Protein AF-A0A178ILV0-F1 (afdb_monomer_lite)

Organism: NCBI:txid1184151

pLDDT: mean 81.54, std 14.93, range [32.22, 94.06]

Sequence (103 aa):
MNDNRGLGGFITSTLAAQGYEVGVGPLTMMPVRTQLIVQYRDSWTWDFKDHMTALEITVLDARTEQQIARADYSNPASMSRHPSEVAERLVKQLFAPSTGEMK

Secondary structure (DSSP, 8-state):
---TTSHHHHHHHHHHHTT-----S-GGG--TT--EEEEEEEEEE-SSS-EEEEEEEEEEETTT--EEEEEEEE--TT----HHHHHHHHHHHHHS-------

Foldseek 3Di:
DDVVPCLVVLLQVLVVVVVDDDDDDPPVPDDPPDQKDKDKDWDWDDPPHTATQKMKIWIAGPPPRDTPFIFMDGDDPPDGDDSSVVSNVRSVVRVPDPPDPPD

Radius of gyration: 14.53 Å; chains: 1; bounding box: 38×28×37 Å

Structure (mmCIF, N/CA/C/O backbone):
data_AF-A0A178ILV0-F1
#
_entry.id   AF-A0A178ILV0-F1
#
loop_
_atom_site.group_PDB
_atom_site.id
_atom_site.type_symbol
_atom_site.label_atom_id
_atom_site.label_alt_id
_atom_site.label_comp_id
_atom_site.label_asym_id
_atom_site.label_entity_id
_atom_site.label_seq_id
_atom_site.pdbx_PDB_ins_code
_atom_site.Cartn_x
_atom_site.Cartn_y
_atom_site.Cartn_z
_atom_site.occupancy
_atom_site.B_iso_or_equiv
_atom_site.auth_seq_id
_atom_site.auth_comp_id
_atom_site.auth_asym_id
_atom_site.auth_atom_id
_atom_site.pdbx_PDB_model_num
ATOM 1 N N . MET A 1 1 ? -11.036 1.779 -11.441 1.00 46.38 1 MET A N 1
ATOM 2 C CA . MET A 1 1 ? -9.604 1.464 -11.263 1.00 46.38 1 MET A CA 1
ATOM 3 C C . MET A 1 1 ? -9.258 0.397 -12.275 1.00 46.38 1 MET A C 1
ATOM 5 O O . MET A 1 1 ? -9.916 -0.632 -12.285 1.00 46.38 1 MET A O 1
ATOM 9 N N . ASN A 1 2 ? -8.349 0.697 -13.195 1.00 48.16 2 ASN A N 1
ATOM 10 C CA . ASN A 1 2 ? -7.982 -0.219 -14.263 1.00 48.16 2 ASN A CA 1
ATOM 11 C C . ASN A 1 2 ? -6.769 -1.034 -13.796 1.00 48.16 2 ASN A C 1
ATOM 13 O O . ASN A 1 2 ? -5.647 -0.547 -13.885 1.00 48.16 2 ASN A O 1
ATOM 17 N N . ASP A 1 3 ? -6.989 -2.232 -13.244 1.00 61.66 3 ASP A N 1
ATOM 18 C CA . ASP A 1 3 ? -5.904 -3.147 -12.851 1.00 61.66 3 ASP A CA 1
ATOM 19 C C . ASP A 1 3 ? -5.355 -3.895 -14.076 1.00 61.66 3 ASP A C 1
ATOM 21 O O . ASP A 1 3 ? -5.309 -5.120 -14.135 1.00 61.66 3 ASP A O 1
ATOM 25 N N . ASN A 1 4 ? -4.950 -3.142 -15.098 1.00 59.34 4 ASN A N 1
ATOM 26 C CA . ASN A 1 4 ? -4.466 -3.695 -16.364 1.00 59.34 4 ASN A CA 1
ATOM 27 C C . ASN A 1 4 ? -3.145 -4.473 -16.218 1.00 59.34 4 ASN A C 1
ATOM 29 O O . ASN A 1 4 ? -2.670 -5.062 -17.186 1.00 59.34 4 ASN A O 1
ATOM 33 N N . ARG A 1 5 ? -2.519 -4.444 -15.035 1.00 71.62 5 ARG A N 1
ATOM 34 C CA . ARG A 1 5 ? -1.175 -4.984 -14.792 1.00 71.62 5 ARG A CA 1
ATOM 35 C C . ARG A 1 5 ? -1.073 -5.852 -13.530 1.00 71.62 5 ARG A C 1
ATOM 37 O O . ARG A 1 5 ? 0.034 -6.188 -13.118 1.00 71.62 5 ARG A O 1
ATOM 44 N N . GLY A 1 6 ? -2.211 -6.231 -12.939 1.00 80.75 6 GLY A N 1
ATOM 45 C CA . GLY A 1 6 ? -2.300 -7.171 -11.813 1.00 80.75 6 GLY A CA 1
ATOM 46 C C . GLY A 1 6 ? -1.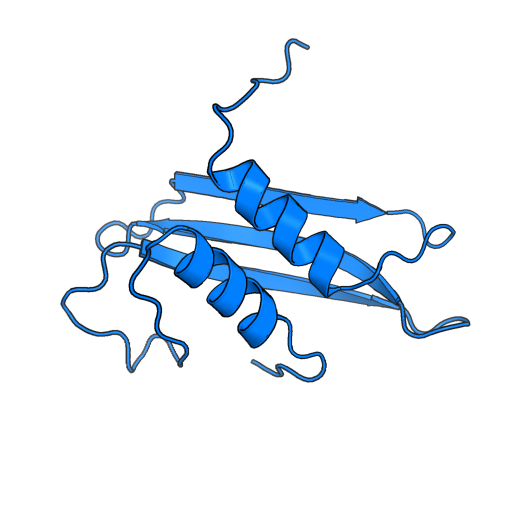702 -6.667 -10.496 1.00 80.75 6 GLY A C 1
ATOM 47 O O . GLY A 1 6 ? -1.410 -7.469 -9.607 1.00 80.75 6 GLY A O 1
ATOM 48 N N . LEU A 1 7 ? -1.500 -5.353 -10.354 1.00 84.25 7 LEU A N 1
ATOM 49 C CA . LEU A 1 7 ? -0.902 -4.752 -9.161 1.00 84.25 7 LEU A CA 1
ATOM 50 C C . LEU A 1 7 ? -1.774 -4.961 -7.930 1.00 84.25 7 LEU A C 1
ATOM 52 O O . LEU A 1 7 ? -1.245 -5.274 -6.862 1.00 84.25 7 LEU A O 1
ATOM 56 N N . GLY A 1 8 ? -3.097 -4.864 -8.087 1.00 84.94 8 GLY A N 1
ATOM 57 C CA . GLY A 1 8 ? -4.030 -5.173 -7.008 1.00 84.94 8 GLY A CA 1
ATOM 58 C C . GLY A 1 8 ? -3.853 -6.613 -6.520 1.00 84.94 8 GLY A C 1
ATOM 59 O O . GLY A 1 8 ? -3.752 -6.862 -5.316 1.00 84.94 8 GLY A O 1
ATOM 60 N N . GLY A 1 9 ? -3.709 -7.559 -7.452 1.00 87.12 9 GLY A N 1
ATOM 61 C CA . GLY A 1 9 ? -3.423 -8.965 -7.154 1.00 87.12 9 GLY A CA 1
ATOM 62 C C . GLY A 1 9 ? -2.102 -9.181 -6.406 1.00 87.12 9 GLY A C 1
ATOM 63 O O . GLY A 1 9 ? -2.062 -9.922 -5.423 1.00 87.12 9 GLY A O 1
ATOM 64 N N . PHE A 1 10 ? -1.022 -8.509 -6.812 1.00 88.81 10 PHE A N 1
ATOM 65 C CA . PHE A 1 10 ? 0.273 -8.638 -6.134 1.00 88.81 10 PHE A CA 1
ATOM 66 C C . PHE A 1 10 ? 0.264 -8.045 -4.723 1.00 88.81 10 PHE A C 1
ATOM 68 O O . PHE A 1 10 ? 0.755 -8.681 -3.787 1.00 88.81 10 PHE A O 1
ATOM 75 N N . ILE A 1 11 ? -0.323 -6.859 -4.548 1.00 89.12 11 ILE A N 1
ATOM 76 C CA . ILE A 1 11 ? -0.424 -6.202 -3.239 1.00 89.12 11 ILE A CA 1
ATOM 77 C C . ILE A 1 11 ? -1.253 -7.069 -2.287 1.00 89.12 11 ILE A C 1
ATOM 79 O O . ILE A 1 11 ? -0.819 -7.349 -1.171 1.00 89.12 11 ILE A O 1
ATOM 83 N N . THR A 1 12 ? -2.407 -7.562 -2.740 1.00 91.44 12 THR A N 1
ATOM 84 C CA . THR A 1 12 ? -3.277 -8.416 -1.916 1.00 91.44 12 THR A CA 1
ATOM 85 C C . THR A 1 12 ? -2.649 -9.751 -1.563 1.00 91.44 12 THR A C 1
ATOM 87 O O . THR A 1 12 ? -2.692 -10.137 -0.398 1.00 91.44 12 THR A O 1
ATOM 90 N N . SER A 1 13 ? -1.995 -10.414 -2.518 1.00 90.56 13 SER A N 1
ATOM 91 C CA . SER A 1 13 ? -1.262 -11.658 -2.256 1.00 90.56 13 SER A CA 1
ATOM 92 C C . SER A 1 13 ? -0.148 -11.445 -1.231 1.00 90.56 13 SER A C 1
ATOM 94 O O . SER A 1 13 ? 0.031 -12.262 -0.331 1.00 90.56 13 SER A O 1
ATOM 96 N N . THR A 1 14 ? 0.568 -10.320 -1.318 1.00 90.12 14 THR A N 1
ATOM 97 C CA . THR A 1 14 ? 1.645 -9.999 -0.372 1.00 90.12 14 THR A CA 1
ATOM 98 C C . THR A 1 14 ? 1.098 -9.711 1.026 1.00 90.12 14 THR A C 1
ATOM 100 O O . THR A 1 14 ? 1.634 -10.220 2.005 1.00 90.12 14 THR A O 1
ATOM 103 N N . LEU A 1 15 ? 0.012 -8.940 1.142 1.00 91.19 15 LEU A N 1
ATOM 104 C CA . LEU A 1 15 ? -0.642 -8.656 2.424 1.00 91.19 15 LEU A CA 1
ATOM 105 C C . LEU A 1 15 ? -1.226 -9.925 3.062 1.00 91.19 15 LEU A C 1
ATOM 107 O O . LEU A 1 15 ? -1.036 -10.156 4.254 1.00 91.19 15 LEU A O 1
ATOM 111 N N . ALA A 1 16 ? -1.868 -10.786 2.270 1.00 91.94 16 ALA A N 1
ATOM 112 C CA . ALA A 1 16 ? -2.359 -12.078 2.742 1.00 91.94 16 ALA A CA 1
ATOM 113 C C . ALA A 1 16 ? -1.209 -12.971 3.241 1.00 91.94 16 ALA A C 1
ATOM 115 O O . ALA A 1 16 ? -1.333 -13.611 4.283 1.00 91.94 16 ALA A O 1
ATOM 116 N N . ALA A 1 17 ? -0.053 -12.951 2.565 1.00 89.88 17 ALA A N 1
ATOM 117 C CA . ALA A 1 17 ? 1.149 -13.662 3.007 1.00 89.88 17 ALA A CA 1
ATOM 118 C C . ALA A 1 17 ? 1.741 -13.119 4.325 1.00 89.88 17 ALA A C 1
ATOM 120 O O . ALA A 1 17 ? 2.472 -13.839 4.999 1.00 89.88 17 ALA A O 1
ATOM 121 N N . GLN A 1 18 ? 1.425 -11.877 4.713 1.00 87.62 18 GLN A N 1
ATOM 122 C CA . GLN A 1 18 ? 1.753 -11.318 6.034 1.00 87.62 18 GLN A CA 1
ATOM 123 C C . GLN A 1 18 ? 0.692 -11.643 7.109 1.00 87.62 18 GLN A C 1
ATOM 125 O O . GLN A 1 18 ? 0.853 -11.246 8.259 1.00 87.62 18 GLN A O 1
ATOM 130 N N . GLY A 1 19 ? -0.376 -12.373 6.762 1.00 90.50 19 GLY A N 1
ATOM 131 C CA . GLY A 1 19 ? -1.415 -12.824 7.696 1.00 90.50 19 GLY A CA 1
ATOM 132 C C . GLY A 1 19 ? -2.653 -11.927 7.789 1.00 90.50 19 GLY A C 1
ATOM 133 O O . GLY A 1 19 ? -3.480 -12.137 8.674 1.00 90.50 19 GLY A O 1
ATOM 134 N N . TYR A 1 20 ? -2.809 -10.942 6.900 1.00 91.12 20 TYR A N 1
ATOM 135 C CA . TYR A 1 20 ? -3.994 -10.080 6.876 1.00 91.12 20 TYR A C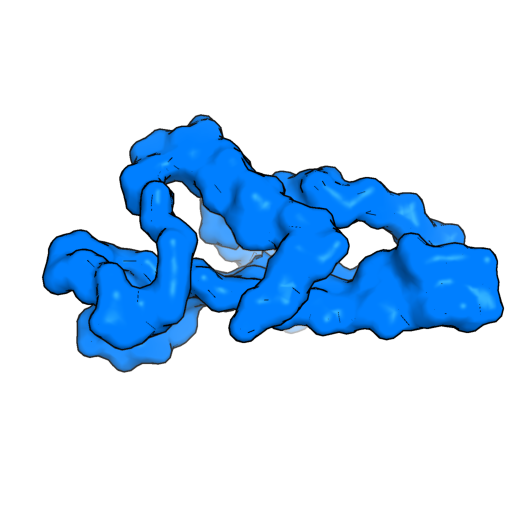A 1
ATOM 136 C C . TYR A 1 20 ? -5.169 -10.728 6.127 1.00 91.12 20 TYR A C 1
ATOM 138 O O . TYR A 1 20 ? -4.987 -11.371 5.094 1.00 91.12 20 TYR A O 1
ATOM 146 N N . GLU A 1 21 ? -6.396 -10.500 6.605 1.00 92.31 21 GLU A N 1
ATOM 147 C CA . GLU A 1 21 ? -7.615 -10.737 5.821 1.00 92.31 21 GLU A CA 1
ATOM 148 C C . GLU A 1 21 ? -7.798 -9.558 4.856 1.00 92.31 21 GLU A C 1
ATOM 150 O O . GLU A 1 21 ? -7.973 -8.417 5.286 1.00 92.31 21 GLU A O 1
ATOM 155 N N . VAL A 1 22 ? -7.720 -9.818 3.549 1.00 91.69 22 VAL A N 1
ATOM 156 C CA . VAL A 1 22 ? -7.711 -8.774 2.514 1.00 91.69 22 VAL A CA 1
ATOM 157 C C . VAL A 1 22 ? -8.877 -8.978 1.553 1.00 91.69 22 VAL A C 1
ATOM 159 O O . VAL A 1 22 ? -9.137 -10.094 1.108 1.00 91.69 22 VAL A O 1
ATOM 162 N N . GLY A 1 23 ? -9.555 -7.887 1.199 1.00 88.56 23 GLY A N 1
ATOM 163 C CA . GLY A 1 23 ? -10.555 -7.844 0.133 1.00 88.56 23 GLY A CA 1
ATOM 164 C C . GLY A 1 23 ? -10.190 -6.802 -0.923 1.00 88.56 23 GLY A C 1
ATOM 165 O O . GLY A 1 23 ? -9.551 -5.799 -0.611 1.00 88.56 23 GLY A O 1
ATOM 166 N N . VAL A 1 24 ? -10.608 -7.033 -2.170 1.00 87.56 24 VAL A N 1
ATOM 167 C CA . VAL A 1 24 ? -10.454 -6.079 -3.281 1.00 87.56 24 VAL A CA 1
ATOM 168 C C . VAL A 1 24 ? -11.826 -5.697 -3.796 1.00 87.56 24 VAL A C 1
ATOM 170 O O . VAL A 1 24 ? -12.657 -6.561 -4.067 1.00 87.56 24 VAL A O 1
ATOM 173 N N . GLY A 1 25 ? -12.059 -4.402 -3.966 1.00 85.19 25 GLY A N 1
ATOM 174 C CA . GLY A 1 25 ? -13.305 -3.906 -4.521 1.00 85.19 25 GLY A CA 1
ATOM 175 C C . GLY A 1 25 ? -13.416 -2.389 -4.427 1.00 85.19 25 GLY A C 1
ATOM 176 O O . GLY A 1 25 ? -12.540 -1.733 -3.859 1.00 85.19 25 GLY A O 1
ATOM 177 N N . PRO A 1 26 ? -14.486 -1.812 -4.994 1.00 84.31 26 PRO A N 1
ATOM 178 C CA . PRO A 1 26 ? -14.785 -0.400 -4.808 1.00 84.31 26 PRO A CA 1
ATOM 179 C C . PRO A 1 26 ? -15.073 -0.105 -3.330 1.00 84.31 26 PRO A C 1
ATOM 181 O O . PRO A 1 26 ? -15.665 -0.928 -2.631 1.00 84.31 26 PRO A O 1
ATOM 184 N N . LEU A 1 27 ? -14.728 1.103 -2.872 1.00 82.81 27 LEU A N 1
ATOM 185 C CA . LEU A 1 27 ? -14.969 1.537 -1.486 1.00 82.81 27 LEU A CA 1
ATOM 186 C C . LEU A 1 27 ? -16.451 1.452 -1.084 1.00 82.81 27 LEU A C 1
ATOM 188 O O . LEU A 1 27 ? -16.768 1.217 0.075 1.00 82.81 27 LEU A O 1
ATOM 192 N N . THR A 1 28 ? -17.369 1.558 -2.048 1.00 83.81 28 THR A N 1
ATOM 193 C CA . THR A 1 28 ? -18.816 1.404 -1.829 1.00 83.81 28 THR A CA 1
ATOM 194 C C . THR A 1 28 ? -19.234 -0.009 -1.410 1.00 83.81 28 THR A C 1
ATOM 196 O O . THR A 1 28 ? -20.346 -0.187 -0.926 1.00 83.81 28 THR A O 1
ATOM 199 N N . MET A 1 29 ? -18.372 -1.013 -1.599 1.00 85.81 29 MET A N 1
ATOM 200 C CA . MET A 1 29 ? -18.583 -2.401 -1.169 1.00 85.81 29 MET A CA 1
ATOM 201 C C . MET A 1 29 ? -17.694 -2.787 0.022 1.00 85.81 29 MET A C 1
ATOM 203 O O . MET A 1 29 ? -17.565 -3.971 0.336 1.00 85.81 29 MET A O 1
ATOM 207 N N . MET A 1 30 ? -17.068 -1.810 0.684 1.00 88.44 30 MET A N 1
ATOM 208 C CA . MET A 1 30 ? -16.211 -2.050 1.840 1.00 88.44 30 MET A CA 1
ATOM 209 C C . MET A 1 30 ? -17.013 -2.680 2.995 1.00 88.44 30 MET A C 1
ATOM 211 O O . MET A 1 30 ? -18.009 -2.103 3.439 1.00 88.44 30 MET A O 1
ATOM 215 N N . PRO A 1 31 ? -16.589 -3.840 3.531 1.00 88.81 31 PRO A N 1
ATOM 216 C CA . PRO A 1 31 ? -17.217 -4.424 4.710 1.00 88.81 31 PRO A CA 1
ATOM 217 C C . PRO A 1 31 ? -17.134 -3.492 5.922 1.00 88.81 31 PRO A C 1
ATOM 219 O O . PRO A 1 31 ? -16.098 -2.876 6.167 1.00 88.81 31 PRO A O 1
ATOM 222 N N . VAL A 1 32 ? -18.174 -3.483 6.760 1.00 86.12 32 VAL A N 1
ATOM 223 C CA . VAL A 1 32 ? -18.250 -2.644 7.978 1.00 86.12 32 VAL A CA 1
ATOM 224 C C . VAL A 1 32 ? -17.112 -2.929 8.970 1.00 86.12 32 VAL A C 1
ATOM 226 O O . VAL A 1 32 ? -16.703 -2.051 9.722 1.00 86.12 32 VAL A O 1
ATOM 229 N N . ARG A 1 33 ? -16.571 -4.154 8.968 1.00 91.00 33 ARG A N 1
ATOM 230 C CA . ARG A 1 33 ? -15.467 -4.567 9.851 1.00 91.00 33 ARG A CA 1
ATOM 231 C C . ARG A 1 33 ? -14.069 -4.207 9.333 1.00 91.00 33 ARG A C 1
ATOM 233 O O . ARG A 1 33 ? -13.086 -4.607 9.953 1.00 91.00 33 ARG A O 1
ATOM 240 N N . THR A 1 34 ? -13.969 -3.513 8.199 1.00 92.44 34 THR A N 1
ATOM 241 C CA . THR A 1 34 ? -12.681 -3.092 7.632 1.00 92.44 34 THR A CA 1
ATOM 242 C C . THR A 1 34 ? -11.972 -2.154 8.603 1.00 92.44 34 THR A C 1
ATOM 244 O O . THR A 1 34 ? -12.566 -1.201 9.099 1.00 92.44 34 THR A O 1
ATOM 247 N N . GLN A 1 35 ? -10.706 -2.447 8.896 1.00 93.19 35 GLN A N 1
ATOM 248 C CA . GLN A 1 35 ? -9.886 -1.644 9.809 1.00 93.19 35 GLN A CA 1
ATOM 249 C C . GLN A 1 35 ? -8.983 -0.681 9.043 1.00 93.19 35 GLN A C 1
ATOM 251 O O . GLN A 1 35 ? -8.819 0.463 9.450 1.00 93.19 35 GLN A O 1
ATOM 256 N N . LEU A 1 36 ? -8.434 -1.139 7.917 1.00 93.38 36 LEU A N 1
ATOM 257 C CA . LEU A 1 36 ? -7.470 -0.408 7.109 1.00 93.38 36 LEU A CA 1
ATOM 258 C C . LEU A 1 36 ? -7.902 -0.407 5.647 1.00 93.38 36 LEU A C 1
ATOM 260 O O . LEU A 1 36 ? -8.397 -1.414 5.139 1.00 93.38 36 LEU A O 1
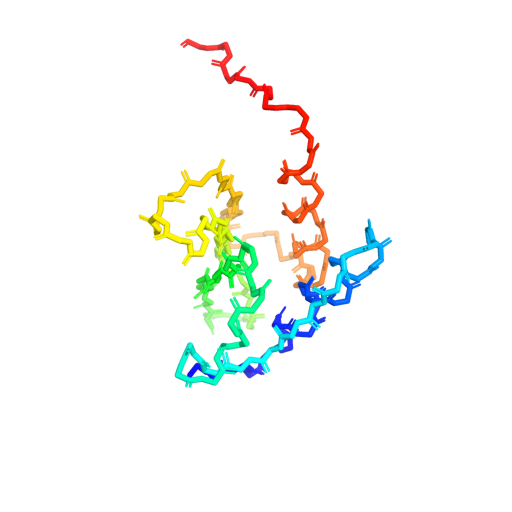ATOM 264 N N . ILE A 1 37 ? -7.664 0.710 4.971 1.00 93.50 37 ILE A N 1
ATOM 265 C CA . ILE A 1 37 ? -7.861 0.860 3.533 1.00 93.50 37 ILE A CA 1
ATOM 266 C C . ILE A 1 37 ? -6.482 0.985 2.896 1.00 93.50 37 ILE A C 1
ATOM 268 O O . ILE A 1 37 ? -5.712 1.880 3.238 1.00 93.50 37 ILE A O 1
ATOM 272 N N . VAL A 1 38 ? -6.178 0.095 1.953 1.00 92.88 38 VAL A N 1
ATOM 273 C CA . VAL A 1 38 ? -4.953 0.163 1.153 1.00 92.88 38 VAL A CA 1
ATOM 274 C C . VAL A 1 38 ? -5.302 0.724 -0.216 1.00 92.88 38 VAL A C 1
ATOM 276 O O . VAL A 1 38 ? -6.132 0.167 -0.934 1.00 92.88 38 VAL A O 1
ATOM 279 N N . GLN A 1 39 ? -4.664 1.830 -0.575 1.00 92.25 39 GLN A N 1
ATOM 280 C CA . GLN A 1 39 ? -4.781 2.456 -1.885 1.00 92.25 39 GLN A CA 1
ATOM 281 C C . GLN A 1 39 ? -3.428 2.430 -2.578 1.00 92.25 39 GLN A C 1
ATOM 283 O O . GLN A 1 39 ? -2.387 2.485 -1.923 1.00 92.25 39 GLN A O 1
ATOM 288 N N . TYR A 1 40 ? -3.438 2.368 -3.905 1.00 91.12 40 TYR A N 1
ATOM 289 C CA . TYR A 1 40 ? -2.220 2.500 -4.685 1.00 91.12 40 TYR A CA 1
ATOM 290 C C . TYR A 1 40 ? -2.431 3.395 -5.898 1.00 91.12 40 TYR A C 1
ATOM 292 O O . TYR A 1 40 ? -3.540 3.512 -6.428 1.00 91.12 40 TYR A O 1
ATOM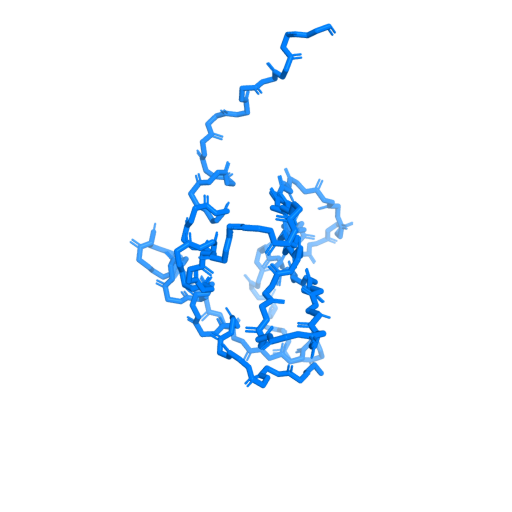 300 N N . ARG A 1 41 ? -1.339 4.019 -6.329 1.00 90.94 41 ARG A N 1
ATOM 301 C CA . ARG A 1 41 ? -1.268 4.835 -7.535 1.00 90.94 41 ARG A CA 1
ATOM 302 C C . ARG A 1 41 ? 0.002 4.491 -8.290 1.00 90.94 41 ARG A C 1
ATOM 304 O O . ARG A 1 41 ? 1.095 4.558 -7.734 1.00 90.94 41 ARG A O 1
ATOM 311 N N . ASP A 1 42 ? -0.156 4.140 -9.553 1.00 89.00 42 ASP A N 1
ATOM 312 C CA . ASP A 1 42 ? 0.913 3.716 -10.440 1.00 89.00 42 ASP A CA 1
ATOM 313 C C . ASP A 1 42 ? 1.091 4.681 -11.618 1.00 89.00 42 ASP A C 1
ATOM 315 O O . ASP A 1 42 ? 0.130 5.240 -12.148 1.00 89.00 42 ASP A O 1
ATOM 319 N N . SER A 1 43 ? 2.343 4.851 -12.036 1.00 88.62 43 SER A N 1
ATOM 320 C CA . SER A 1 43 ? 2.729 5.621 -13.217 1.00 88.62 43 SER A CA 1
ATOM 321 C C . SER A 1 43 ? 3.566 4.748 -14.140 1.00 88.62 43 SER A C 1
ATOM 323 O O . SER A 1 43 ? 4.498 4.068 -13.701 1.00 88.62 43 SER A O 1
ATOM 325 N N . TRP A 1 44 ? 3.236 4.788 -15.429 1.00 84.94 44 TRP A N 1
ATOM 326 C CA . TRP A 1 44 ? 3.876 3.990 -16.471 1.00 84.94 44 TRP A CA 1
ATOM 327 C C . TRP A 1 44 ? 4.255 4.865 -17.650 1.00 84.94 44 TRP A C 1
ATOM 329 O O . TRP A 1 44 ? 3.541 5.810 -17.987 1.00 84.94 44 TRP A O 1
ATOM 339 N N . THR A 1 45 ? 5.351 4.501 -18.302 1.00 83.44 45 THR A N 1
ATOM 340 C CA . THR A 1 45 ? 5.839 5.168 -19.506 1.00 83.44 45 THR A CA 1
ATOM 341 C C . THR A 1 45 ? 6.029 4.140 -20.614 1.00 83.44 45 THR A C 1
ATOM 343 O O . THR A 1 45 ? 6.444 3.007 -20.364 1.00 83.44 45 THR A O 1
ATOM 346 N N . TRP A 1 46 ? 5.718 4.543 -21.848 1.00 74.00 46 TRP A N 1
ATOM 347 C CA . TRP A 1 46 ? 5.703 3.661 -23.018 1.00 74.00 46 TRP A CA 1
ATOM 348 C C . TRP A 1 46 ? 6.757 4.029 -24.077 1.00 74.00 46 TRP A C 1
ATOM 350 O O . TRP A 1 46 ? 6.674 3.594 -25.217 1.00 74.00 46 TRP A O 1
ATOM 360 N N . ASP A 1 47 ? 7.782 4.804 -23.726 1.00 62.03 47 ASP A N 1
ATOM 361 C CA . ASP A 1 47 ? 8.659 5.396 -24.748 1.00 62.03 47 ASP A CA 1
ATOM 362 C C . ASP A 1 47 ? 9.568 4.378 -25.471 1.00 62.03 47 ASP A C 1
ATOM 364 O O . ASP A 1 47 ? 9.975 4.639 -26.598 1.00 62.03 47 ASP A O 1
ATOM 368 N N . PHE A 1 48 ? 9.843 3.198 -24.887 1.00 61.81 48 PHE A N 1
ATOM 369 C CA . PHE A 1 48 ? 10.651 2.130 -25.530 1.00 61.81 48 PHE A CA 1
ATOM 370 C C . PHE A 1 48 ? 10.314 0.694 -25.073 1.00 61.81 48 PHE A C 1
ATOM 372 O O . PHE A 1 48 ? 10.527 -0.271 -25.805 1.00 61.81 48 PHE A O 1
ATOM 379 N N . LYS A 1 49 ? 9.794 0.538 -23.851 1.00 67.75 49 LYS A N 1
ATOM 380 C CA . LYS A 1 49 ? 9.263 -0.696 -23.246 1.00 67.75 49 LYS A CA 1
ATOM 381 C C . LYS A 1 49 ? 8.229 -0.263 -22.207 1.00 67.75 49 LYS A C 1
ATOM 383 O O . LYS A 1 49 ? 8.476 0.736 -21.536 1.00 67.75 49 LYS A O 1
ATOM 388 N N . ASP A 1 50 ? 7.110 -0.976 -22.061 1.00 73.31 50 ASP A N 1
ATOM 389 C CA . ASP A 1 50 ? 6.140 -0.673 -20.997 1.00 73.31 50 ASP A CA 1
ATOM 390 C C . ASP A 1 50 ? 6.807 -0.909 -19.635 1.00 73.31 50 ASP A C 1
ATOM 392 O O . ASP A 1 50 ? 7.130 -2.047 -19.283 1.00 73.31 50 ASP A O 1
ATOM 396 N N . HIS A 1 51 ? 7.103 0.169 -18.909 1.00 78.19 51 HIS A N 1
ATOM 397 C CA . HIS A 1 51 ? 7.765 0.088 -17.614 1.00 78.19 51 HIS A CA 1
ATOM 398 C C . HIS A 1 51 ? 7.139 1.044 -16.607 1.00 78.19 51 HIS A C 1
ATOM 400 O O . HIS A 1 51 ? 6.708 2.153 -16.927 1.00 78.19 51 HIS A O 1
ATOM 406 N N . MET A 1 52 ? 7.109 0.576 -15.363 1.00 84.75 52 MET A N 1
ATOM 407 C CA . MET A 1 52 ? 6.665 1.355 -14.222 1.00 84.75 52 MET A CA 1
ATOM 408 C C . MET A 1 52 ? 7.737 2.383 -13.869 1.00 84.75 52 MET A C 1
ATOM 410 O O . MET A 1 52 ? 8.894 2.025 -13.639 1.00 84.75 52 MET A O 1
ATOM 414 N N . THR A 1 53 ? 7.340 3.649 -13.803 1.00 87.12 53 THR A N 1
ATOM 415 C CA . THR A 1 53 ? 8.203 4.766 -13.397 1.00 87.12 53 THR A CA 1
ATOM 416 C C . THR A 1 53 ? 7.978 5.155 -11.943 1.00 87.12 53 THR A C 1
ATOM 418 O O . THR A 1 53 ? 8.920 5.586 -11.273 1.00 87.12 53 THR A O 1
ATOM 421 N N . ALA A 1 54 ? 6.759 4.949 -11.435 1.00 88.88 54 ALA A N 1
ATOM 422 C CA . ALA A 1 54 ? 6.446 5.123 -10.026 1.00 88.88 54 ALA A CA 1
ATOM 423 C C . ALA A 1 54 ? 5.326 4.188 -9.546 1.00 88.88 54 ALA A C 1
ATOM 425 O O . ALA A 1 54 ? 4.420 3.842 -10.306 1.00 88.88 54 ALA A O 1
ATOM 426 N N . LEU A 1 55 ? 5.380 3.828 -8.265 1.00 90.75 55 LEU A N 1
ATOM 427 C CA . LEU A 1 55 ? 4.291 3.192 -7.529 1.00 90.75 55 LEU A CA 1
ATOM 428 C C . LEU A 1 55 ? 4.257 3.759 -6.116 1.00 90.75 55 LEU A C 1
ATOM 430 O O . LEU A 1 55 ? 5.268 3.768 -5.425 1.00 90.75 55 LEU A O 1
ATOM 434 N N . GLU A 1 56 ? 3.089 4.203 -5.686 1.00 92.62 56 GLU A N 1
ATOM 435 C CA . GLU A 1 56 ? 2.824 4.680 -4.334 1.00 92.62 56 GLU A CA 1
ATOM 436 C C . GLU A 1 56 ? 1.753 3.785 -3.712 1.00 92.62 56 GLU A C 1
ATOM 438 O O . GLU A 1 56 ? 0.734 3.519 -4.351 1.00 92.62 56 GLU A O 1
ATOM 443 N N . ILE A 1 57 ? 1.985 3.320 -2.484 1.00 92.94 57 ILE A N 1
ATOM 444 C CA . ILE A 1 57 ? 1.020 2.580 -1.672 1.00 92.94 57 ILE A CA 1
ATOM 445 C C . ILE A 1 57 ? 0.775 3.372 -0.391 1.00 92.94 57 ILE A C 1
ATOM 447 O O . ILE A 1 57 ? 1.709 3.693 0.346 1.00 92.94 57 ILE A O 1
ATOM 451 N N . THR A 1 58 ? -0.494 3.641 -0.113 1.00 94.06 58 THR A N 1
ATOM 452 C CA . THR A 1 58 ? -0.945 4.407 1.046 1.00 94.06 58 THR A CA 1
ATOM 453 C C . THR A 1 58 ? -1.880 3.548 1.882 1.00 94.06 58 THR A C 1
ATOM 455 O O . THR A 1 58 ? -2.782 2.900 1.349 1.00 94.06 58 THR A O 1
ATOM 458 N N . VAL A 1 59 ? -1.672 3.555 3.198 1.00 94.00 59 VAL A N 1
ATOM 459 C CA . VAL A 1 59 ? -2.536 2.878 4.166 1.00 94.00 59 VAL A CA 1
ATOM 460 C C . VAL A 1 59 ? -3.260 3.927 4.990 1.00 94.00 59 VAL A C 1
ATOM 462 O O . VAL A 1 59 ? -2.632 4.794 5.603 1.00 94.00 59 VAL A O 1
ATOM 465 N N . LEU A 1 60 ? -4.581 3.827 5.003 1.00 93.44 60 LEU A N 1
ATOM 466 C CA . LEU A 1 60 ? -5.480 4.717 5.721 1.00 93.44 60 LEU A CA 1
ATOM 467 C C . LEU A 1 60 ? -6.199 3.926 6.814 1.00 93.44 60 LEU A C 1
ATOM 469 O O . LEU A 1 60 ? -6.565 2.767 6.605 1.00 93.44 60 LEU A O 1
ATOM 473 N N . ASP A 1 61 ? -6.444 4.553 7.957 1.00 93.62 61 ASP A N 1
ATOM 474 C CA . ASP A 1 61 ? -7.384 4.032 8.947 1.00 93.62 61 ASP A CA 1
ATOM 475 C C . ASP A 1 61 ? -8.819 4.163 8.408 1.00 93.62 61 ASP A C 1
ATOM 477 O O . ASP A 1 61 ? -9.244 5.239 7.989 1.00 93.62 61 ASP A O 1
ATOM 481 N N . ALA A 1 62 ? -9.579 3.067 8.400 1.00 92.38 62 ALA A N 1
ATOM 482 C CA . ALA A 1 62 ? -10.895 3.027 7.759 1.00 92.38 62 ALA A CA 1
ATOM 483 C C . ALA A 1 62 ? -11.972 3.848 8.490 1.00 92.38 62 ALA A C 1
ATOM 485 O O . ALA A 1 62 ? -13.034 4.098 7.923 1.00 92.38 62 ALA A O 1
ATOM 486 N N . ARG A 1 63 ? -11.737 4.233 9.752 1.00 90.81 63 ARG A N 1
ATOM 487 C CA . ARG A 1 63 ? -12.705 4.979 10.572 1.00 90.81 63 ARG A CA 1
ATOM 488 C C . ARG A 1 63 ? -12.483 6.481 10.494 1.00 90.81 63 ARG A C 1
ATOM 490 O O . ARG A 1 63 ? -13.442 7.242 10.532 1.00 90.81 63 ARG A O 1
ATOM 497 N N . THR A 1 64 ? -11.220 6.886 10.465 1.00 92.62 64 THR A N 1
ATOM 498 C CA . THR A 1 64 ? -10.790 8.288 10.528 1.00 92.62 64 THR A CA 1
ATOM 499 C C . THR A 1 64 ? -10.326 8.829 9.183 1.00 92.62 64 THR A C 1
ATOM 501 O O . THR A 1 64 ? -10.134 10.035 9.057 1.00 92.62 64 THR A O 1
ATOM 504 N N . GLU A 1 65 ? -10.107 7.944 8.206 1.00 89.50 65 GLU A N 1
ATOM 505 C CA . GLU A 1 65 ? -9.532 8.246 6.892 1.00 89.50 65 GLU A CA 1
ATOM 506 C C . GLU A 1 65 ? -8.124 8.864 6.972 1.00 89.50 65 GLU A C 1
ATOM 508 O O . GLU A 1 65 ? -7.605 9.399 5.992 1.00 89.50 65 GLU A O 1
ATOM 513 N N . GLN A 1 66 ? -7.469 8.776 8.134 1.00 93.19 66 GLN A N 1
ATOM 514 C CA . GLN A 1 66 ? -6.119 9.288 8.321 1.00 93.19 66 GLN A CA 1
ATOM 515 C C . GLN A 1 66 ? -5.090 8.336 7.722 1.00 93.19 66 GLN A C 1
ATOM 517 O O . GLN A 1 66 ? -5.150 7.123 7.922 1.00 93.19 66 GLN A O 1
ATOM 522 N N . GLN A 1 67 ? -4.105 8.896 7.020 1.00 93.44 67 GLN A N 1
ATOM 523 C CA . GLN A 1 67 ? -2.956 8.136 6.542 1.00 93.44 67 GLN A CA 1
ATOM 524 C C . GLN A 1 67 ? -2.096 7.704 7.728 1.00 93.44 67 GLN A C 1
ATOM 526 O O . GLN A 1 67 ? -1.558 8.545 8.446 1.00 93.44 67 GLN A O 1
ATOM 531 N N . ILE A 1 68 ? -1.922 6.394 7.885 1.00 93.00 68 ILE A N 1
ATOM 532 C CA . ILE A 1 68 ? -1.087 5.813 8.942 1.00 93.00 68 ILE A CA 1
ATOM 533 C C . ILE A 1 68 ? 0.257 5.305 8.417 1.00 93.00 68 ILE A C 1
ATOM 535 O O . ILE A 1 68 ? 1.216 5.222 9.176 1.00 93.00 68 ILE A O 1
ATOM 539 N N . ALA A 1 69 ? 0.344 4.981 7.123 1.00 91.50 69 ALA A N 1
ATOM 540 C CA . ALA A 1 69 ? 1.585 4.560 6.487 1.00 91.50 69 ALA A CA 1
ATOM 541 C C . ALA A 1 69 ? 1.583 4.888 4.991 1.00 91.50 69 ALA A C 1
ATOM 543 O O . ALA A 1 69 ? 0.533 4.997 4.352 1.00 91.50 69 ALA A O 1
ATOM 544 N N . ARG A 1 70 ? 2.784 5.032 4.436 1.00 92.94 70 ARG A N 1
ATOM 545 C CA . ARG A 1 70 ? 3.022 5.289 3.019 1.00 92.94 70 ARG A CA 1
ATOM 546 C C . ARG A 1 70 ? 4.356 4.675 2.622 1.00 92.94 70 ARG A C 1
ATOM 548 O O . ARG A 1 70 ? 5.331 4.805 3.355 1.00 92.94 70 ARG A O 1
ATOM 555 N N . ALA A 1 71 ? 4.384 4.041 1.459 1.00 91.75 71 ALA A N 1
ATOM 556 C CA . ALA A 1 71 ? 5.601 3.564 0.824 1.00 91.75 71 ALA A CA 1
ATOM 557 C C . ALA A 1 71 ? 5.550 3.926 -0.658 1.00 91.75 71 ALA A C 1
ATOM 559 O O . ALA A 1 71 ? 4.519 3.749 -1.310 1.00 91.75 71 ALA A O 1
ATOM 560 N N . ASP A 1 72 ? 6.657 4.425 -1.193 1.00 91.19 72 ASP A N 1
ATOM 561 C CA . ASP A 1 72 ? 6.744 4.777 -2.600 1.00 91.19 72 ASP A CA 1
ATOM 562 C C . ASP A 1 72 ? 8.030 4.282 -3.253 1.00 91.19 72 ASP A C 1
ATOM 564 O O . ASP A 1 72 ? 9.072 4.049 -2.637 1.00 91.19 72 ASP A O 1
ATOM 568 N N . TYR A 1 73 ? 7.897 4.048 -4.547 1.00 87.50 73 TYR A N 1
ATOM 569 C CA . TYR A 1 73 ? 8.951 3.692 -5.462 1.00 87.50 73 TYR A CA 1
ATOM 570 C C . TYR A 1 73 ? 8.925 4.713 -6.587 1.00 87.50 73 TYR A C 1
ATOM 572 O O . TYR A 1 73 ? 7.895 4.907 -7.230 1.00 87.50 73 TYR A O 1
ATOM 580 N N . SER A 1 74 ? 10.075 5.320 -6.854 1.00 86.06 74 SER A N 1
ATOM 581 C CA . SER A 1 74 ? 10.328 6.072 -8.075 1.00 86.06 74 SER A CA 1
ATOM 582 C C . SER A 1 74 ? 11.654 5.615 -8.659 1.00 86.06 74 SER A C 1
ATOM 584 O O . SER A 1 74 ? 12.592 5.284 -7.926 1.00 86.06 74 SER A O 1
ATOM 586 N N . ASN A 1 75 ? 11.734 5.545 -9.982 1.00 74.88 75 ASN A N 1
ATOM 587 C CA . ASN A 1 75 ? 12.980 5.195 -10.638 1.00 74.88 75 ASN A CA 1
ATOM 588 C C . ASN A 1 75 ? 13.129 5.942 -11.962 1.00 74.88 75 ASN A C 1
ATOM 590 O O . ASN A 1 75 ? 12.197 5.921 -12.770 1.00 74.88 75 ASN A O 1
ATOM 594 N N . PRO A 1 76 ? 14.289 6.566 -12.235 1.00 65.12 76 PRO A N 1
ATOM 595 C CA . PRO A 1 76 ? 14.614 6.973 -13.592 1.00 65.12 76 PRO A CA 1
ATOM 596 C C . PRO A 1 76 ? 14.610 5.745 -14.517 1.00 65.12 76 PRO A C 1
ATOM 598 O O . PRO A 1 76 ? 15.065 4.665 -14.139 1.00 65.12 76 PRO A O 1
ATOM 601 N N . ALA A 1 77 ? 14.083 5.930 -15.729 1.00 57.91 77 ALA A N 1
ATOM 602 C CA . ALA A 1 77 ? 13.667 4.918 -16.712 1.00 57.91 77 ALA A CA 1
ATOM 603 C C . ALA A 1 77 ? 14.673 3.786 -17.054 1.00 57.91 77 ALA A C 1
ATOM 605 O O . ALA A 1 77 ? 14.321 2.821 -17.729 1.00 57.91 77 ALA A O 1
ATOM 606 N N . SER A 1 78 ? 15.919 3.861 -16.587 1.00 53.56 78 SER A N 1
ATOM 607 C CA . SER A 1 78 ? 17.023 2.976 -16.971 1.00 53.56 78 SER A CA 1
ATOM 608 C C . SER A 1 78 ? 17.093 1.638 -16.215 1.00 53.56 78 SER A C 1
ATOM 610 O O . SER A 1 78 ? 17.875 0.776 -16.605 1.00 53.56 78 SER A O 1
ATOM 612 N N . MET A 1 79 ? 16.305 1.421 -15.152 1.00 60.03 79 MET A N 1
ATOM 613 C CA . MET A 1 79 ? 16.276 0.144 -14.412 1.00 60.03 79 MET A CA 1
ATOM 614 C C . MET A 1 79 ? 14.840 -0.364 -14.214 1.00 60.03 79 MET A C 1
ATOM 616 O O . MET A 1 79 ? 14.222 -0.165 -13.171 1.00 60.03 79 MET A O 1
ATOM 620 N N . SER A 1 80 ? 14.292 -1.053 -15.214 1.00 65.69 80 SER A N 1
ATOM 621 C CA . SER A 1 80 ? 12.971 -1.679 -15.089 1.00 65.69 80 SER A CA 1
ATOM 622 C C . SER A 1 80 ? 13.032 -2.859 -14.106 1.00 65.69 80 SER A C 1
ATOM 624 O O . SER A 1 80 ? 13.700 -3.857 -14.373 1.00 65.69 80 SER A O 1
ATOM 626 N N . ARG A 1 81 ? 12.353 -2.733 -12.958 1.00 76.19 81 ARG A N 1
ATOM 627 C CA . ARG A 1 81 ? 12.089 -3.844 -12.027 1.00 76.19 81 ARG A CA 1
ATOM 628 C C . ARG A 1 81 ? 10.756 -4.500 -12.355 1.00 76.19 81 ARG A C 1
ATOM 630 O O . ARG A 1 81 ? 9.858 -3.846 -12.889 1.00 76.19 81 ARG A O 1
ATOM 637 N N . HIS A 1 82 ? 10.615 -5.780 -12.015 1.00 84.06 82 HIS A N 1
ATOM 638 C CA . HIS A 1 82 ? 9.344 -6.464 -12.209 1.00 84.06 82 HIS A CA 1
ATOM 639 C C . HIS A 1 82 ? 8.277 -5.882 -11.255 1.00 84.06 82 HIS A C 1
ATOM 641 O O . HIS A 1 82 ? 8.578 -5.667 -10.078 1.00 84.06 82 HIS A O 1
ATOM 647 N N . PRO A 1 83 ? 7.030 -5.638 -11.701 1.00 82.00 83 PRO A N 1
ATOM 648 C CA . PRO A 1 83 ? 6.007 -4.972 -10.883 1.00 82.00 83 PRO A CA 1
ATOM 649 C C . PRO A 1 83 ? 5.696 -5.689 -9.565 1.00 82.00 83 PRO A C 1
ATOM 651 O O . PRO A 1 83 ? 5.485 -5.040 -8.543 1.00 82.00 83 PRO A O 1
ATOM 654 N N . SER A 1 84 ? 5.725 -7.025 -9.569 1.00 84.88 84 SER A N 1
ATOM 655 C CA . SER A 1 84 ? 5.530 -7.832 -8.360 1.00 84.88 84 SER A CA 1
ATOM 656 C C . SER A 1 84 ? 6.639 -7.620 -7.327 1.00 84.88 84 SER A C 1
ATOM 658 O O . SER A 1 84 ? 6.344 -7.530 -6.142 1.00 84.88 84 SER A O 1
ATOM 660 N N . GLU A 1 85 ? 7.898 -7.479 -7.760 1.00 86.56 85 GLU A N 1
ATOM 661 C CA . GLU A 1 85 ? 9.027 -7.209 -6.859 1.00 86.56 85 GLU A CA 1
ATOM 662 C C . GLU A 1 85 ? 8.914 -5.819 -6.227 1.00 86.56 85 GLU A C 1
ATOM 664 O O . GLU A 1 85 ? 9.241 -5.633 -5.054 1.00 86.56 85 GLU A O 1
ATOM 669 N N . VAL A 1 86 ? 8.449 -4.831 -7.001 1.00 86.81 86 VAL A N 1
ATOM 670 C CA . VAL A 1 86 ? 8.206 -3.478 -6.487 1.00 86.81 86 VAL A CA 1
ATOM 671 C C . VAL A 1 86 ? 7.079 -3.510 -5.455 1.00 86.81 86 VAL A C 1
ATOM 673 O O . VAL A 1 86 ? 7.266 -3.006 -4.350 1.00 86.81 86 VAL A O 1
ATOM 676 N N . ALA A 1 87 ? 5.948 -4.146 -5.771 1.00 87.00 87 ALA A N 1
ATOM 677 C CA . ALA A 1 87 ? 4.825 -4.284 -4.846 1.00 87.00 87 ALA A CA 1
ATOM 678 C C . ALA A 1 87 ? 5.234 -5.003 -3.549 1.00 87.00 87 ALA A C 1
ATOM 680 O O . ALA A 1 87 ? 4.959 -4.501 -2.460 1.00 87.00 87 ALA A O 1
ATOM 681 N N . GLU A 1 88 ? 5.952 -6.125 -3.650 1.00 89.75 88 GLU A N 1
ATOM 682 C CA . GLU A 1 88 ? 6.435 -6.878 -2.490 1.00 89.75 88 GLU A CA 1
ATOM 683 C C . GLU A 1 88 ? 7.350 -6.025 -1.604 1.00 89.75 88 GLU A C 1
ATOM 685 O O . GLU A 1 88 ? 7.189 -5.984 -0.381 1.00 89.75 88 GLU A O 1
ATOM 690 N N . ARG A 1 89 ? 8.293 -5.301 -2.220 1.00 89.62 89 ARG A N 1
ATOM 691 C CA . ARG A 1 89 ? 9.197 -4.397 -1.506 1.00 89.62 89 ARG A CA 1
ATOM 692 C C . ARG A 1 89 ? 8.429 -3.302 -0.772 1.00 89.62 89 ARG A C 1
ATOM 694 O O . ARG A 1 89 ? 8.722 -3.062 0.397 1.00 89.62 89 ARG A O 1
ATOM 701 N N . LEU A 1 90 ? 7.493 -2.630 -1.441 1.00 89.44 90 LEU A N 1
ATOM 702 C CA . LEU A 1 90 ? 6.739 -1.531 -0.835 1.00 89.44 90 LEU A CA 1
ATOM 703 C C . LEU A 1 90 ? 5.854 -2.024 0.307 1.00 89.44 90 LEU A C 1
ATOM 705 O O . LEU A 1 90 ? 5.859 -1.424 1.376 1.00 89.44 90 LEU A O 1
ATOM 709 N N . VAL A 1 91 ? 5.170 -3.157 0.134 1.00 89.31 91 VAL A N 1
ATOM 710 C CA . VAL A 1 91 ? 4.368 -3.759 1.206 1.00 89.31 91 VAL A CA 1
ATOM 711 C C . VAL A 1 91 ? 5.246 -4.114 2.407 1.00 89.31 91 VAL A C 1
ATOM 713 O O . VAL A 1 91 ? 4.895 -3.775 3.530 1.00 89.31 91 VAL A O 1
ATOM 716 N N . LYS A 1 92 ? 6.429 -4.704 2.197 1.00 88.88 92 LYS A N 1
ATOM 717 C CA . LYS A 1 92 ? 7.384 -4.967 3.288 1.00 88.88 92 LYS A CA 1
ATOM 718 C C . LYS A 1 92 ? 7.855 -3.690 3.992 1.00 88.88 92 LYS A C 1
ATOM 720 O O . LYS A 1 92 ? 8.025 -3.705 5.206 1.00 88.88 92 LYS A O 1
ATOM 725 N N . GLN A 1 93 ? 8.048 -2.590 3.262 1.00 88.31 93 GLN A N 1
A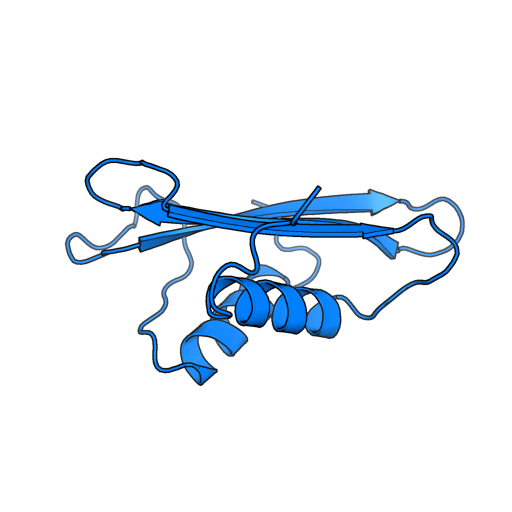TOM 726 C CA . GLN A 1 93 ? 8.431 -1.301 3.851 1.00 88.31 93 GLN A CA 1
ATOM 727 C C . GLN A 1 93 ? 7.347 -0.711 4.756 1.00 88.31 93 GLN A C 1
ATOM 729 O O . GLN A 1 93 ? 7.698 -0.071 5.740 1.00 88.31 93 GLN A O 1
ATOM 734 N N . LEU A 1 94 ? 6.062 -0.969 4.484 1.00 86.62 94 LEU A N 1
ATOM 735 C CA . LEU A 1 94 ? 4.967 -0.538 5.365 1.00 86.62 94 LEU A CA 1
ATOM 736 C C . LEU A 1 94 ? 5.048 -1.175 6.763 1.00 86.62 94 LEU A C 1
ATOM 738 O O . LEU A 1 94 ? 4.537 -0.602 7.721 1.00 86.62 94 LEU A O 1
ATOM 742 N N . PHE A 1 95 ? 5.679 -2.348 6.878 1.00 79.31 95 PHE A N 1
ATOM 743 C CA . PHE A 1 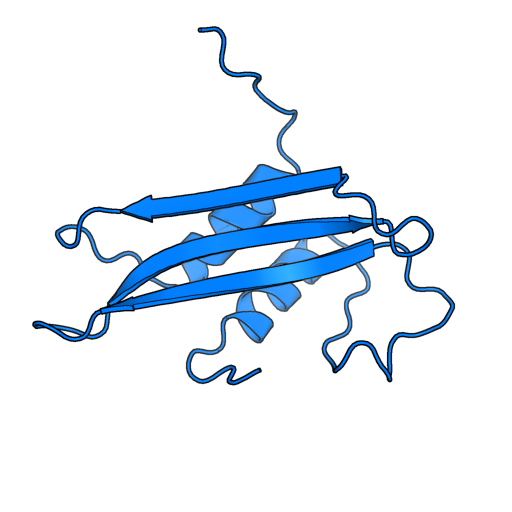95 ? 5.840 -3.084 8.138 1.00 79.31 95 PHE A CA 1
ATOM 744 C C . PHE A 1 95 ? 7.223 -2.931 8.765 1.00 79.31 95 PHE A C 1
ATOM 746 O O . PHE A 1 95 ? 7.415 -3.290 9.928 1.00 79.31 95 PHE A O 1
ATOM 753 N N . ALA A 1 96 ? 8.202 -2.429 8.012 1.00 75.88 96 ALA A N 1
ATOM 754 C CA . ALA A 1 96 ? 9.490 -2.102 8.588 1.00 75.88 96 ALA A CA 1
ATOM 755 C C . ALA A 1 96 ? 9.290 -0.959 9.599 1.00 75.88 96 ALA A C 1
ATOM 757 O O . ALA A 1 96 ? 8.557 -0.013 9.297 1.00 75.88 96 ALA A O 1
ATOM 758 N N . PRO A 1 97 ? 9.922 -1.009 10.789 1.00 58.16 97 PRO A N 1
ATOM 759 C CA . PRO A 1 97 ? 9.913 0.135 11.688 1.00 58.16 97 PRO A CA 1
ATOM 760 C C . PRO A 1 97 ? 10.395 1.338 10.888 1.00 58.16 97 PRO A C 1
ATOM 762 O O . PRO A 1 97 ? 11.416 1.234 10.201 1.00 58.16 97 PRO A O 1
ATOM 765 N N . SER A 1 98 ? 9.632 2.434 10.932 1.00 51.97 98 SER A N 1
ATOM 766 C CA . SER A 1 98 ? 9.950 3.672 10.232 1.00 51.97 98 SER A CA 1
ATOM 767 C C . SER A 1 98 ? 11.384 4.045 10.578 1.00 51.97 98 SER A C 1
ATOM 769 O O . SER A 1 98 ? 11.659 4.577 11.656 1.00 51.97 98 SER A O 1
ATOM 771 N N . THR A 1 99 ? 12.318 3.713 9.691 1.00 47.22 99 THR A N 1
ATOM 772 C CA . THR A 1 99 ? 13.659 4.264 9.747 1.00 47.22 99 THR A CA 1
ATOM 773 C C . THR A 1 99 ? 13.441 5.690 9.307 1.00 47.22 99 THR A C 1
ATOM 775 O O . THR A 1 99 ? 13.415 5.978 8.115 1.00 47.22 99 THR A O 1
ATOM 778 N N . GLY A 1 100 ? 13.125 6.545 10.283 1.00 40.69 100 GLY A N 1
ATOM 779 C CA . GLY A 1 100 ? 13.113 7.976 10.081 1.00 40.69 100 GLY A CA 1
ATOM 780 C C . GLY A 1 100 ? 14.420 8.312 9.393 1.00 40.69 100 GLY A C 1
ATOM 781 O O . GLY A 1 100 ? 15.489 7.916 9.867 1.00 40.69 100 GLY A O 1
ATOM 782 N N . GLU A 1 101 ? 14.325 8.954 8.235 1.00 37.88 101 GLU A N 1
ATOM 783 C CA . GLU A 1 101 ? 15.471 9.613 7.646 1.00 37.88 101 GLU A CA 1
ATOM 784 C C . GLU A 1 101 ? 16.045 10.536 8.723 1.00 37.88 101 GLU A C 1
ATOM 786 O O . GLU A 1 101 ? 15.478 11.572 9.059 1.00 37.88 101 GLU A O 1
ATOM 791 N N . MET A 1 102 ? 17.164 10.117 9.315 1.00 35.19 102 MET A N 1
ATOM 792 C CA . MET A 1 102 ? 18.113 11.050 9.885 1.00 35.19 102 MET A CA 1
ATOM 793 C C . MET A 1 102 ? 18.636 11.869 8.709 1.00 35.19 102 MET A C 1
ATOM 795 O O . MET A 1 102 ? 19.513 11.410 7.972 1.00 35.19 102 MET A O 1
ATOM 799 N N . LYS A 1 103 ? 18.075 13.059 8.515 1.00 32.22 103 LYS A N 1
ATOM 800 C CA . LYS A 1 103 ? 18.722 14.130 7.769 1.00 32.22 103 LYS A CA 1
ATOM 801 C C . LYS A 1 103 ? 18.329 15.487 8.319 1.00 32.22 103 LYS A C 1
ATOM 803 O O . LYS A 1 103 ? 17.118 15.714 8.517 1.00 32.22 103 LYS A O 1
#